Protein AF-A0A0M9WUF1-F1 (afdb_monomer)

Foldseek 3Di:
DLCQQAVCQQVPVDHDPVRDVVNCCVPPVPAAAPDDRDDSTRGDGPVSVVVVVVVVVVVVVVVVVVVD

Sequence (68 aa):
MQLLNWWMPYLTGKYLKQFPKTLYETHFKNTLKLLPPIKDHIIPDLQHNVLQIISLITFILSALVLIT

Structure (mmCIF, N/CA/C/O backbone):
data_AF-A0A0M9WUF1-F1
#
_entry.id   AF-A0A0M9WUF1-F1
#
loop_
_atom_site.group_PDB
_atom_site.id
_atom_site.type_symbol
_atom_site.label_atom_id
_atom_site.label_alt_id
_atom_site.label_comp_id
_atom_site.label_asym_id
_atom_site.label_entity_id
_atom_site.label_seq_id
_atom_site.pdbx_PDB_ins_code
_atom_site.Cartn_x
_atom_site.Cartn_y
_atom_site.Cartn_z
_atom_site.occupancy
_atom_site.B_iso_or_equiv
_atom_site.auth_seq_id
_atom_site.auth_comp_id
_atom_site.auth_asym_id
_atom_site.auth_atom_id
_atom_site.pdbx_PDB_model_num
ATOM 1 N N . MET A 1 1 ? 4.953 -6.703 1.784 1.00 67.25 1 MET A N 1
ATOM 2 C CA . MET A 1 1 ? 3.997 -6.506 2.901 1.00 67.25 1 MET A CA 1
ATOM 3 C C . MET A 1 1 ? 3.044 -5.326 2.700 1.00 67.25 1 MET A C 1
ATOM 5 O O . MET A 1 1 ? 1.910 -5.440 3.137 1.00 67.25 1 MET A O 1
ATOM 9 N N . GLN A 1 2 ? 3.426 -4.228 2.022 1.00 73.31 2 GLN A N 1
ATOM 10 C CA . GLN A 1 2 ? 2.514 -3.085 1.818 1.00 73.31 2 GLN A CA 1
ATOM 11 C C . GLN A 1 2 ? 1.208 -3.448 1.092 1.00 73.31 2 GLN A C 1
ATOM 13 O O . GLN A 1 2 ? 0.130 -3.089 1.552 1.00 73.31 2 GLN A O 1
ATOM 18 N N . LEU A 1 3 ? 1.293 -4.224 0.008 1.00 78.50 3 LEU A N 1
ATOM 19 C CA . LEU A 1 3 ? 0.118 -4.709 -0.725 1.00 78.50 3 LEU A CA 1
ATOM 20 C C . LEU A 1 3 ? -0.863 -5.483 0.171 1.00 78.50 3 LEU A C 1
ATOM 22 O O . LEU A 1 3 ? -2.057 -5.223 0.143 1.00 78.50 3 LEU A O 1
ATOM 26 N N . LEU A 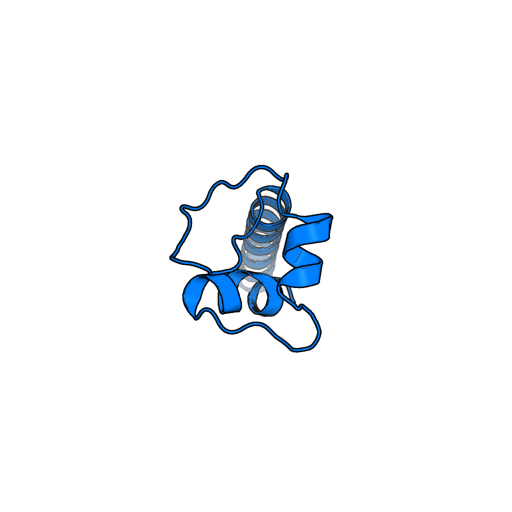1 4 ? -0.368 -6.390 1.013 1.00 81.69 4 LEU A N 1
ATOM 27 C CA . LEU A 1 4 ? -1.221 -7.224 1.865 1.00 81.69 4 LEU A CA 1
ATOM 28 C C . LEU A 1 4 ? -1.742 -6.496 3.112 1.00 81.69 4 LEU A C 1
ATOM 30 O O . LEU A 1 4 ? -2.837 -6.795 3.575 1.00 81.69 4 LEU A O 1
ATOM 34 N N . ASN A 1 5 ? -0.982 -5.543 3.651 1.00 82.19 5 ASN A N 1
ATOM 35 C CA . ASN A 1 5 ? -1.365 -4.827 4.870 1.00 82.19 5 ASN A CA 1
ATOM 36 C C . ASN A 1 5 ? -2.243 -3.603 4.592 1.00 82.19 5 AS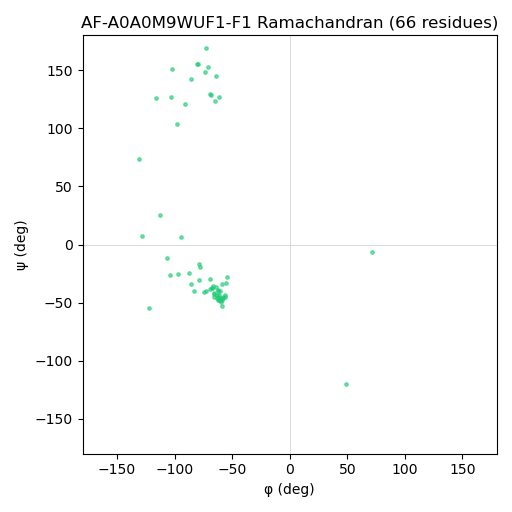N A C 1
ATOM 38 O O . ASN A 1 5 ? -2.988 -3.191 5.473 1.00 82.19 5 ASN A O 1
ATOM 42 N N . TRP A 1 6 ? -2.164 -3.032 3.386 1.00 84.69 6 TRP A N 1
ATOM 43 C CA . TRP A 1 6 ? -2.830 -1.773 3.047 1.00 84.69 6 TRP A CA 1
ATOM 44 C C . TRP A 1 6 ? -3.785 -1.915 1.869 1.00 84.69 6 TRP A C 1
ATOM 46 O O . TRP A 1 6 ? -4.966 -1.618 2.001 1.00 84.69 6 TRP A O 1
ATOM 56 N N . TRP A 1 7 ? -3.311 -2.426 0.732 1.00 85.12 7 TRP A N 1
ATOM 57 C CA . TRP A 1 7 ? -4.136 -2.521 -0.477 1.00 85.12 7 TRP A CA 1
ATOM 58 C C . TRP A 1 7 ? -5.184 -3.634 -0.401 1.00 85.12 7 TRP A C 1
ATOM 60 O O . TRP A 1 7 ? -6.331 -3.423 -0.783 1.00 85.12 7 TRP A O 1
ATOM 70 N N . MET A 1 8 ? -4.830 -4.801 0.141 1.00 87.50 8 MET A N 1
ATOM 71 C CA . MET A 1 8 ? -5.762 -5.910 0.355 1.00 87.50 8 MET A CA 1
ATOM 72 C C . MET A 1 8 ? -6.940 -5.498 1.257 1.00 87.50 8 MET A C 1
ATOM 74 O O . MET A 1 8 ? -8.079 -5.656 0.813 1.00 87.50 8 MET A O 1
ATOM 78 N N . PRO A 1 9 ? -6.740 -4.928 2.463 1.00 86.88 9 PRO A N 1
ATOM 79 C CA . PRO A 1 9 ? -7.860 -4.479 3.285 1.00 86.88 9 PRO A CA 1
ATOM 80 C C . PRO A 1 9 ? -8.587 -3.267 2.702 1.00 86.88 9 PRO A C 1
ATOM 82 O O . PRO A 1 9 ? -9.796 -3.179 2.882 1.00 86.88 9 PRO A O 1
ATOM 85 N N . TYR A 1 10 ? -7.913 -2.383 1.962 1.00 86.12 10 TYR A N 1
ATOM 86 C CA . TYR A 1 10 ? -8.576 -1.278 1.265 1.00 86.12 10 TYR A CA 1
ATOM 87 C C . TYR A 1 10 ? -9.560 -1.766 0.192 1.00 86.12 10 TYR A C 1
ATOM 89 O O . TYR A 1 10 ? -10.687 -1.279 0.111 1.00 86.12 10 TYR A O 1
ATOM 97 N N . LEU A 1 11 ? -9.172 -2.766 -0.604 1.00 86.00 11 LEU A N 1
ATOM 98 C CA . LEU A 1 11 ? -9.998 -3.291 -1.696 1.00 86.00 11 LEU A CA 1
ATOM 99 C C . LEU A 1 11 ? -11.034 -4.316 -1.219 1.00 86.00 11 LEU A C 1
ATOM 101 O O . LEU A 1 11 ? -12.167 -4.322 -1.694 1.00 86.00 11 LEU A O 1
ATOM 105 N N . THR A 1 12 ? -10.657 -5.190 -0.285 1.00 86.38 12 THR A N 1
ATOM 106 C CA . THR A 1 12 ? -11.481 -6.347 0.115 1.00 86.38 12 THR A CA 1
ATOM 107 C C . THR A 1 12 ? -12.141 -6.199 1.483 1.00 86.38 12 THR A C 1
ATOM 109 O O . THR A 1 12 ? -12.971 -7.031 1.844 1.00 86.38 12 THR A O 1
ATOM 112 N N . GLY A 1 13 ? -11.746 -5.203 2.280 1.00 83.88 13 GLY A N 1
ATOM 113 C CA . GLY A 1 13 ? -12.161 -5.064 3.680 1.00 83.88 13 GLY A CA 1
ATOM 114 C C . GLY A 1 13 ? -11.538 -6.096 4.629 1.00 83.88 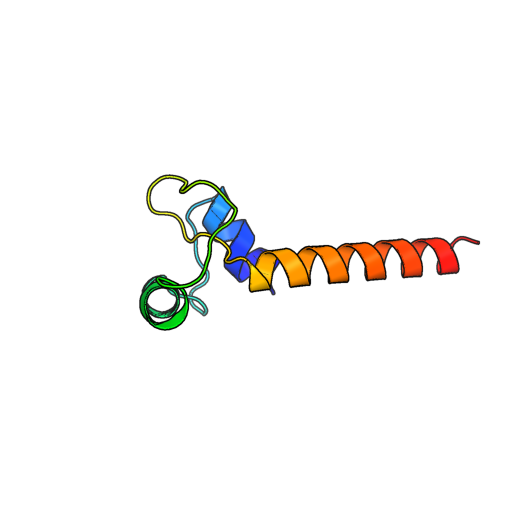13 GLY A C 1
ATOM 115 O O . GLY A 1 13 ? -11.712 -5.996 5.842 1.00 83.88 13 GLY A O 1
ATOM 116 N N . LYS A 1 14 ? -10.796 -7.088 4.113 1.00 83.69 14 LYS A N 1
ATOM 117 C CA . LYS A 1 14 ? -10.161 -8.140 4.914 1.00 83.69 14 LYS A CA 1
ATOM 118 C C . LYS A 1 14 ? -8.753 -7.725 5.316 1.00 83.69 14 LYS A C 1
ATOM 120 O O . LYS A 1 14 ? -7.898 -7.497 4.465 1.00 83.69 14 LYS A O 1
ATOM 125 N N . TYR A 1 15 ? -8.508 -7.678 6.618 1.00 82.69 15 TYR A N 1
ATOM 126 C CA . TYR A 1 15 ? -7.201 -7.388 7.197 1.00 82.69 15 TYR A CA 1
ATOM 127 C C . TYR A 1 15 ? -6.520 -8.666 7.692 1.00 82.69 15 TYR A C 1
ATOM 129 O O . TYR A 1 15 ? -7.167 -9.642 8.080 1.00 82.69 15 TYR A O 1
ATOM 137 N N . LEU A 1 16 ? -5.190 -8.668 7.671 1.00 80.75 16 LEU A N 1
ATOM 138 C CA . LEU A 1 16 ? -4.399 -9.757 8.23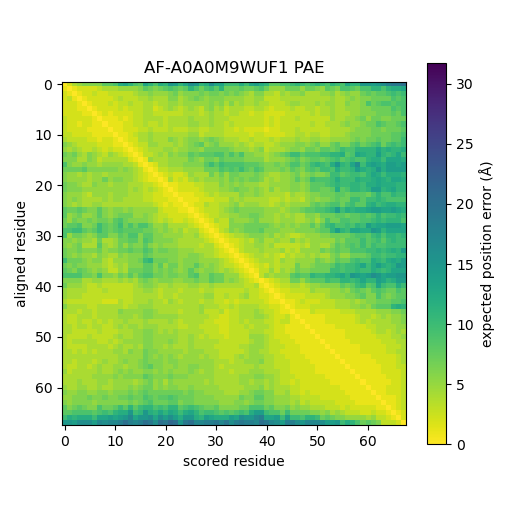4 1.00 80.75 16 LEU A CA 1
ATOM 139 C C . LEU A 1 16 ? -4.435 -9.697 9.764 1.00 80.75 16 LEU A C 1
ATOM 141 O O . LEU A 1 16 ? -4.449 -8.615 10.346 1.00 80.75 16 LEU A O 1
ATOM 145 N N . LYS A 1 17 ? -4.360 -10.856 10.435 1.00 75.50 17 LYS A N 1
ATOM 146 C CA . LYS A 1 17 ? -4.285 -10.926 11.912 1.00 75.50 17 LYS A CA 1
ATOM 147 C C . LYS A 1 17 ? -3.132 -10.094 12.494 1.00 75.50 17 LYS A C 1
ATOM 149 O O . LYS A 1 17 ? -3.231 -9.624 13.618 1.00 75.50 17 LYS A O 1
ATOM 154 N N . GLN A 1 18 ? -2.059 -9.916 11.725 1.00 77.50 18 GLN A N 1
ATOM 155 C CA . GLN A 1 18 ? -0.873 -9.144 12.102 1.00 77.50 18 GLN A CA 1
ATOM 156 C C . GLN A 1 18 ? -1.065 -7.624 11.977 1.00 77.50 18 GLN A C 1
ATOM 158 O O . GLN A 1 18 ? -0.277 -6.869 12.536 1.00 77.50 18 GLN A O 1
ATOM 163 N N . PHE A 1 19 ? -2.093 -7.169 11.255 1.00 78.88 19 PHE A N 1
ATOM 164 C CA . PHE A 1 19 ? -2.394 -5.752 11.060 1.00 78.88 19 PHE A CA 1
ATOM 165 C C . PHE A 1 19 ? -3.881 -5.482 11.342 1.00 78.88 19 PHE A C 1
ATOM 167 O O . PHE A 1 19 ? -4.680 -5.329 10.416 1.00 78.88 19 PHE A O 1
ATOM 174 N N . PRO A 1 20 ? -4.289 -5.496 12.624 1.00 81.12 20 PRO A N 1
ATOM 175 C CA . PRO A 1 20 ? -5.676 -5.267 13.001 1.00 81.12 20 PRO A CA 1
ATOM 176 C C . PRO A 1 20 ? -6.075 -3.802 12.796 1.00 81.12 20 PRO A C 1
ATOM 178 O O . PRO A 1 20 ? -5.261 -2.885 12.924 1.00 81.12 20 PRO A O 1
ATOM 181 N N . LYS A 1 21 ? -7.370 -3.574 12.558 1.00 79.81 21 LYS A N 1
ATOM 182 C CA . LYS A 1 21 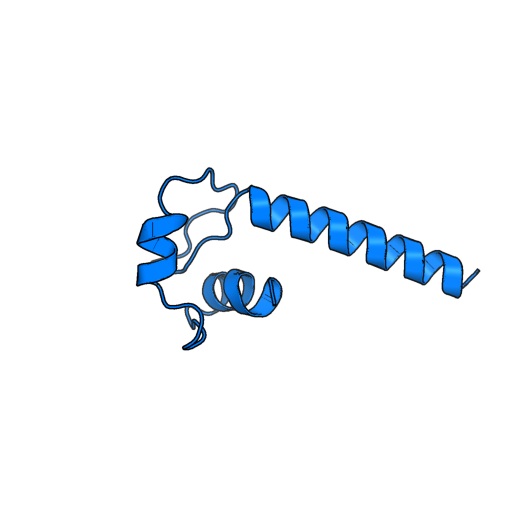? -7.948 -2.232 12.381 1.00 79.81 21 LYS A CA 1
ATOM 183 C C . LYS A 1 21 ? -7.663 -1.288 13.559 1.00 79.81 21 LYS A C 1
ATOM 185 O O . LYS A 1 21 ? -7.444 -0.105 13.342 1.00 79.81 21 LYS A O 1
ATOM 190 N N . THR A 1 22 ? -7.579 -1.801 14.784 1.00 83.56 22 THR A N 1
ATOM 191 C CA . THR A 1 22 ? -7.232 -1.005 15.976 1.00 83.56 22 THR A CA 1
ATOM 192 C C . THR A 1 22 ? -5.835 -0.392 15.890 1.00 83.56 22 THR A C 1
ATOM 194 O O . THR A 1 22 ? -5.641 0.759 16.263 1.00 83.56 22 THR A O 1
ATOM 197 N N . LEU A 1 23 ? -4.859 -1.126 15.349 1.00 83.00 23 LEU A N 1
ATOM 198 C CA . LEU A 1 23 ? -3.497 -0.630 15.151 1.00 83.00 23 LEU A CA 1
ATOM 199 C C . LE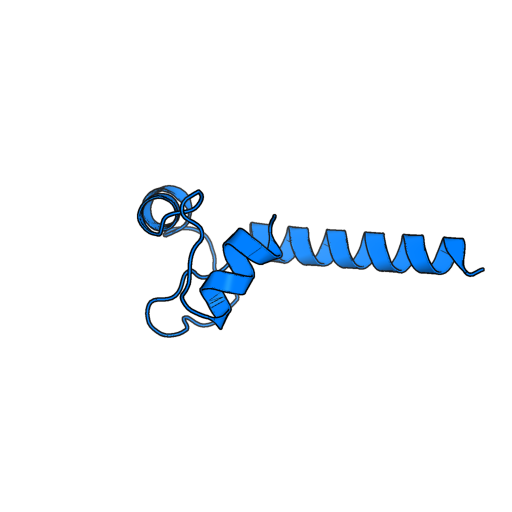U A 1 23 ? -3.469 0.447 14.060 1.00 83.00 23 LEU A C 1
ATOM 201 O O . LEU A 1 23 ? -2.796 1.468 14.210 1.00 83.00 23 LEU A O 1
ATOM 205 N N . TYR A 1 24 ? -4.271 0.261 13.007 1.00 82.44 24 TYR A N 1
ATOM 206 C CA . TYR A 1 24 ? -4.507 1.297 12.006 1.00 82.44 24 TYR A CA 1
ATOM 207 C C . TYR A 1 24 ? -5.106 2.572 12.621 1.00 82.44 24 TYR A C 1
ATOM 209 O O . TYR A 1 24 ? -4.606 3.670 12.382 1.00 82.44 24 TYR A O 1
ATOM 217 N N . GLU A 1 25 ? -6.140 2.442 13.451 1.00 82.94 25 GLU A N 1
ATOM 218 C CA . GLU A 1 25 ? -6.821 3.586 14.061 1.00 82.94 25 GLU A CA 1
ATOM 219 C C . GLU A 1 25 ? -5.940 4.362 15.048 1.00 82.94 25 GLU A C 1
ATOM 221 O O . GLU A 1 25 ? -6.014 5.589 15.096 1.00 82.94 25 GLU A O 1
ATOM 226 N N . THR A 1 26 ? -5.075 3.683 15.799 1.00 84.25 26 THR A N 1
ATOM 227 C CA . THR A 1 26 ? -4.189 4.345 16.768 1.00 84.25 26 THR A CA 1
ATOM 228 C C . THR A 1 26 ? -3.061 5.121 16.090 1.00 84.25 26 THR A C 1
ATOM 230 O O . THR A 1 26 ? -2.727 6.222 16.522 1.00 84.25 26 THR A O 1
ATOM 233 N N . HIS A 1 27 ? -2.471 4.574 15.024 1.00 81.56 27 HIS A N 1
ATOM 234 C CA . HIS A 1 27 ? -1.245 5.130 14.437 1.00 81.56 27 HIS A CA 1
ATOM 235 C C . HIS A 1 27 ? -1.466 5.902 13.132 1.00 81.56 27 HIS A C 1
ATOM 237 O O . HIS A 1 27 ? -0.694 6.803 12.814 1.00 81.56 27 HIS A O 1
ATOM 243 N N . PHE A 1 28 ? -2.519 5.580 12.380 1.00 81.50 28 PHE A N 1
ATOM 244 C CA . PHE A 1 28 ? -2.703 6.041 11.000 1.00 81.50 28 PHE A CA 1
ATOM 245 C C . PHE A 1 28 ? -4.077 6.684 10.754 1.00 81.50 28 PHE A C 1
ATOM 247 O O . PHE A 1 28 ? -4.424 7.036 9.628 1.00 81.50 28 PHE A O 1
ATOM 254 N N . LYS A 1 29 ? -4.889 6.896 11.797 1.00 76.44 29 LYS A N 1
ATOM 255 C CA . LYS A 1 29 ? -6.175 7.598 11.653 1.00 76.44 29 LYS A CA 1
ATOM 256 C C . LYS A 1 29 ? -6.003 9.070 11.292 1.00 76.44 29 LYS A C 1
ATOM 258 O O . LYS A 1 29 ? -6.787 9.565 10.484 1.00 76.44 29 LYS A O 1
ATOM 263 N N . ASN A 1 30 ? -4.986 9.726 11.850 1.00 80.31 30 ASN A N 1
ATOM 264 C CA . ASN A 1 30 ? -4.734 11.163 11.695 1.00 80.31 30 ASN A CA 1
ATOM 265 C C . ASN A 1 30 ? -3.748 11.503 10.566 1.00 80.31 30 ASN A C 1
ATOM 267 O O . ASN A 1 30 ? -3.352 12.656 10.425 1.00 80.31 30 ASN A O 1
ATOM 271 N N . THR A 1 31 ? -3.322 10.521 9.772 1.00 84.94 31 THR A N 1
ATOM 272 C CA . THR A 1 31 ? -2.447 10.769 8.625 1.00 84.94 31 THR A CA 1
ATOM 273 C C . THR A 1 31 ? -3.243 11.259 7.421 1.00 84.94 31 THR A C 1
ATOM 275 O O . THR A 1 31 ? -4.446 11.008 7.284 1.00 84.94 31 THR A O 1
ATOM 278 N N . LEU A 1 32 ? -2.557 11.978 6.531 1.00 84.44 32 LEU A N 1
ATOM 279 C CA . LEU A 1 32 ? -3.154 12.481 5.301 1.00 84.44 32 LEU A CA 1
ATOM 280 C C . LEU A 1 32 ? -3.449 11.307 4.361 1.00 84.44 32 LEU A C 1
ATOM 282 O O . LEU A 1 32 ? -2.583 10.467 4.116 1.00 84.44 32 LEU A O 1
ATOM 286 N N . LYS A 1 33 ? -4.679 11.239 3.851 1.00 85.44 33 LYS A N 1
ATOM 287 C CA . LYS A 1 33 ? -5.163 10.158 2.983 1.00 85.44 33 LYS A CA 1
ATOM 288 C C . LYS A 1 33 ? -5.488 10.748 1.619 1.00 85.44 33 LYS A C 1
ATOM 290 O O . LYS A 1 33 ? -6.230 11.718 1.530 1.00 85.44 33 LYS A O 1
ATOM 295 N N . LEU A 1 34 ? -4.904 10.167 0.576 1.00 83.25 34 LEU A N 1
ATOM 296 C CA . LEU A 1 34 ? -5.154 10.554 -0.817 1.00 83.25 34 LEU A CA 1
ATOM 297 C C . LEU A 1 34 ? -6.374 9.837 -1.400 1.00 83.25 34 LEU A C 1
ATOM 299 O O . LEU A 1 34 ? -7.074 10.375 -2.251 1.00 83.25 34 LEU A O 1
ATOM 303 N N . LEU A 1 35 ? -6.592 8.598 -0.965 1.00 83.75 35 LEU A N 1
ATOM 304 C CA . LEU A 1 35 ? -7.611 7.714 -1.508 1.00 83.75 35 LEU A CA 1
ATOM 305 C C . LEU A 1 35 ? -8.967 7.962 -0.830 1.00 83.75 35 LEU A C 1
ATOM 307 O O . LEU A 1 35 ? -9.002 8.196 0.384 1.00 83.75 35 LEU A O 1
ATOM 311 N N . PRO A 1 36 ? -10.084 7.890 -1.579 1.00 83.62 36 PRO A N 1
ATOM 312 C CA . PRO A 1 36 ? -11.409 8.036 -0.996 1.00 83.62 36 PRO A CA 1
ATOM 313 C C . PRO A 1 36 ? -11.703 6.891 -0.012 1.00 83.62 36 PRO A C 1
ATOM 315 O O . PRO A 1 36 ? -11.285 5.753 -0.236 1.00 83.62 36 PRO A O 1
ATOM 318 N N . PRO A 1 37 ? -12.441 7.158 1.077 1.00 83.12 37 PRO A N 1
ATOM 319 C CA . PRO A 1 37 ? -12.853 6.110 1.999 1.00 83.12 37 PRO A CA 1
ATOM 320 C C . PRO A 1 37 ? -13.799 5.121 1.308 1.00 83.12 37 PRO A C 1
ATOM 322 O O . PRO A 1 37 ? -14.856 5.503 0.807 1.00 83.12 37 PRO A O 1
ATOM 325 N N . ILE A 1 38 ? -13.443 3.834 1.310 1.00 85.19 38 ILE A N 1
ATOM 326 C CA . ILE A 1 38 ? -14.329 2.756 0.857 1.00 85.19 38 ILE A CA 1
ATOM 327 C C . ILE A 1 38 ? -14.978 2.134 2.089 1.00 85.19 38 ILE A C 1
ATOM 329 O O . ILE A 1 38 ? -14.348 1.357 2.803 1.00 85.19 38 ILE A O 1
ATOM 333 N N . LYS A 1 39 ? -16.253 2.460 2.330 1.00 83.00 39 LYS A N 1
ATOM 334 C CA . LYS A 1 39 ? -17.031 1.945 3.470 1.00 83.00 39 LYS A CA 1
ATOM 335 C C . LYS A 1 39 ? -16.242 2.085 4.782 1.00 83.00 39 LYS A C 1
ATOM 337 O O . LYS A 1 39 ? -15.875 3.190 5.158 1.00 83.00 39 LYS A O 1
ATOM 342 N N . ASP A 1 40 ? -15.981 0.964 5.446 1.00 81.50 40 ASP A N 1
ATOM 343 C CA . ASP A 1 40 ? -15.298 0.884 6.734 1.00 81.50 40 ASP A CA 1
ATOM 344 C C . ASP A 1 40 ? -13.919 0.203 6.611 1.00 81.50 40 ASP A C 1
ATOM 346 O O . ASP A 1 40 ? -13.419 -0.442 7.541 1.00 81.50 40 ASP A O 1
ATOM 350 N N . HIS A 1 41 ? -13.341 0.283 5.406 1.00 86.88 41 HIS A N 1
ATOM 351 C CA . HIS A 1 41 ? -12.061 -0.319 5.060 1.00 86.88 41 HIS A CA 1
ATOM 352 C C . HIS A 1 41 ? -10.889 0.536 5.553 1.00 86.88 41 HIS A C 1
ATOM 354 O O . HIS A 1 41 ? -10.982 1.754 5.708 1.00 86.88 41 HIS A O 1
ATOM 360 N N . ILE A 1 42 ? -9.747 -0.121 5.754 1.00 85.56 42 ILE A N 1
ATOM 361 C CA . ILE A 1 42 ? -8.480 0.546 6.058 1.00 85.56 42 ILE A CA 1
ATOM 362 C C . ILE A 1 42 ? -8.022 1.314 4.818 1.00 8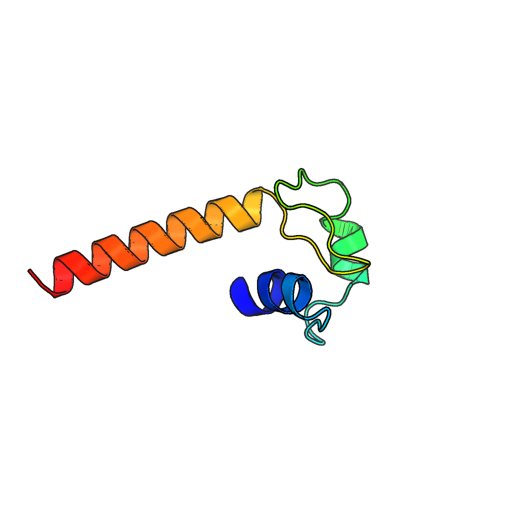5.56 42 ILE A C 1
ATOM 364 O O . ILE A 1 42 ? -7.952 0.743 3.732 1.00 85.56 42 ILE A O 1
ATOM 368 N N . ILE A 1 43 ? -7.693 2.596 4.980 1.00 87.12 43 ILE A N 1
ATOM 369 C CA . ILE A 1 43 ? -7.263 3.462 3.876 1.00 87.12 43 ILE A CA 1
ATOM 370 C C . ILE A 1 43 ? -5.744 3.638 3.947 1.00 87.12 43 ILE A C 1
ATOM 372 O O . ILE A 1 43 ? -5.252 4.059 5.000 1.00 87.12 43 ILE A O 1
ATOM 376 N N . PRO A 1 44 ? -5.006 3.374 2.854 1.00 86.25 44 PRO A N 1
ATOM 377 C CA . PRO A 1 44 ? -3.581 3.656 2.782 1.00 86.25 44 PRO A CA 1
ATOM 378 C C . PRO A 1 44 ? -3.325 5.150 2.954 1.00 86.25 44 PRO A C 1
ATOM 380 O O . PRO A 1 44 ? -3.890 5.977 2.231 1.00 86.25 44 PRO A O 1
ATOM 383 N N . ASP A 1 45 ? -2.459 5.500 3.898 1.00 87.88 45 ASP A N 1
ATOM 384 C CA . ASP A 1 45 ? -2.023 6.880 4.074 1.00 87.88 45 ASP A CA 1
ATOM 385 C C . ASP A 1 45 ? -1.068 7.334 2.961 1.00 87.88 45 ASP A C 1
ATOM 387 O O . ASP A 1 45 ? -0.592 6.551 2.129 1.00 87.88 45 ASP A O 1
ATOM 391 N N . LEU A 1 46 ? -0.807 8.639 2.927 1.00 87.00 46 LEU A N 1
ATOM 392 C CA . LEU A 1 46 ? 0.060 9.264 1.939 1.00 87.00 46 LEU A CA 1
ATOM 393 C C . LEU A 1 46 ? 1.462 8.645 1.930 1.00 87.00 46 LEU A C 1
ATOM 395 O O . LEU A 1 46 ? 1.986 8.371 0.853 1.00 87.00 46 LEU A O 1
ATOM 399 N N . GLN A 1 47 ? 2.056 8.388 3.097 1.00 87.12 47 GLN A N 1
ATOM 400 C CA . GLN A 1 47 ? 3.408 7.837 3.188 1.00 87.12 47 GLN A CA 1
ATOM 401 C C . GLN A 1 47 ? 3.472 6.457 2.529 1.00 87.12 47 GLN A C 1
ATOM 403 O O . GLN 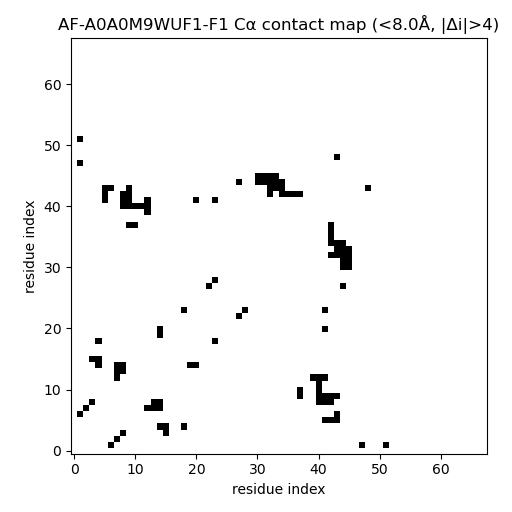A 1 47 ? 4.384 6.187 1.746 1.00 87.12 47 GLN A O 1
ATOM 408 N N . HIS A 1 48 ? 2.481 5.602 2.779 1.00 88.31 48 HIS A N 1
ATOM 409 C CA . HIS A 1 48 ? 2.430 4.276 2.171 1.00 88.31 48 HIS A CA 1
ATOM 410 C C . HIS A 1 48 ? 2.199 4.327 0.659 1.00 88.31 48 HIS A C 1
ATOM 412 O O . HIS A 1 48 ? 2.825 3.551 -0.064 1.00 88.31 48 HIS A O 1
ATOM 418 N N . ASN A 1 49 ? 1.377 5.260 0.171 1.00 88.75 49 ASN A N 1
ATOM 419 C CA . ASN A 1 49 ? 1.201 5.482 -1.267 1.00 88.75 49 ASN A CA 1
ATOM 420 C C . ASN A 1 49 ? 2.498 5.951 -1.940 1.00 88.75 49 ASN A C 1
ATOM 422 O O . ASN A 1 49 ? 2.889 5.398 -2.967 1.00 88.75 49 ASN A O 1
ATOM 426 N N . VAL A 1 50 ? 3.199 6.921 -1.347 1.00 91.00 50 VAL A N 1
ATOM 427 C CA . VAL A 1 50 ? 4.483 7.418 -1.867 1.00 91.00 50 VAL A CA 1
ATOM 428 C C . VAL A 1 50 ? 5.516 6.293 -1.915 1.00 91.00 50 VAL A C 1
ATOM 430 O O . VAL A 1 50 ? 6.170 6.097 -2.938 1.00 91.00 50 VAL A O 1
ATOM 433 N N . LEU A 1 51 ? 5.622 5.502 -0.845 1.00 90.94 51 LEU A N 1
ATOM 434 C CA . LEU A 1 51 ? 6.572 4.393 -0.784 1.00 90.94 51 LEU A CA 1
ATOM 435 C C . LEU A 1 51 ? 6.255 3.303 -1.821 1.00 90.94 51 LEU A C 1
ATOM 437 O O . LEU A 1 51 ? 7.173 2.744 -2.424 1.00 90.94 51 LEU A O 1
ATOM 441 N N . GLN A 1 52 ? 4.970 3.046 -2.080 1.00 89.31 52 GLN A N 1
ATOM 442 C CA . GLN A 1 52 ? 4.534 2.116 -3.120 1.00 89.31 52 GLN A CA 1
ATOM 443 C C . GLN A 1 52 ? 4.909 2.627 -4.518 1.00 89.31 52 GLN A C 1
ATOM 445 O O . GLN A 1 52 ? 5.394 1.844 -5.332 1.00 89.31 52 GLN A O 1
ATOM 450 N N . ILE A 1 53 ? 4.728 3.924 -4.792 1.00 91.00 53 ILE A N 1
ATOM 451 C CA . ILE A 1 53 ? 5.099 4.540 -6.077 1.00 91.00 53 ILE A CA 1
ATOM 452 C C . ILE A 1 53 ? 6.608 4.437 -6.303 1.00 91.00 53 ILE A C 1
ATOM 454 O O . ILE A 1 53 ? 7.031 3.982 -7.363 1.00 91.00 53 ILE A O 1
ATOM 458 N N . ILE A 1 54 ? 7.420 4.795 -5.304 1.00 94.19 54 ILE A N 1
ATOM 459 C CA . ILE A 1 54 ? 8.884 4.706 -5.406 1.00 94.19 54 ILE A CA 1
ATOM 460 C C . ILE A 1 54 ? 9.305 3.255 -5.650 1.00 94.19 54 ILE A C 1
ATOM 462 O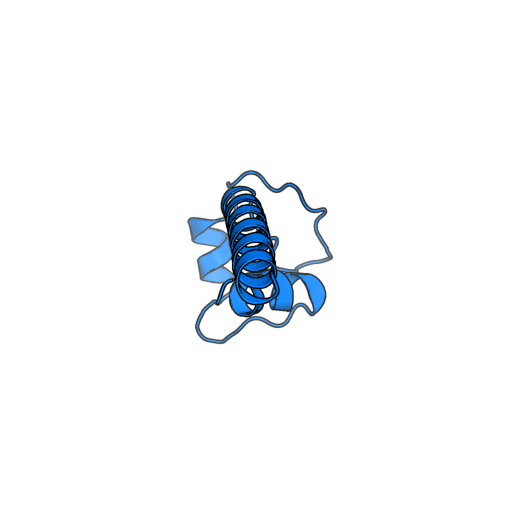 O . ILE A 1 54 ? 10.073 2.990 -6.569 1.00 94.19 54 ILE A O 1
ATOM 466 N N . SER A 1 55 ? 8.746 2.310 -4.890 1.00 92.44 55 SER A N 1
ATOM 467 C CA . SER A 1 55 ? 9.047 0.882 -5.052 1.00 92.44 55 SER A CA 1
ATOM 468 C C . SER A 1 55 ? 8.682 0.369 -6.448 1.00 92.44 55 SER A C 1
ATOM 470 O O . SER A 1 55 ? 9.433 -0.409 -7.030 1.00 92.44 55 SER A O 1
ATOM 472 N N . LEU A 1 56 ? 7.549 0.817 -7.003 1.00 92.38 56 LEU A N 1
ATOM 473 C CA . LEU A 1 56 ? 7.118 0.466 -8.356 1.00 92.38 56 LEU A CA 1
ATOM 474 C C . LEU A 1 56 ? 8.079 1.031 -9.409 1.00 92.38 56 LEU A C 1
ATOM 476 O O . LEU A 1 56 ? 8.481 0.304 -10.312 1.00 92.38 56 LEU A O 1
ATOM 480 N N . ILE A 1 57 ? 8.478 2.299 -9.274 1.00 95.94 57 ILE A N 1
ATOM 481 C CA . ILE A 1 57 ? 9.449 2.939 -10.171 1.00 95.94 57 ILE A CA 1
ATOM 482 C C . ILE A 1 57 ? 10.779 2.188 -10.123 1.00 95.94 57 ILE A C 1
ATOM 484 O O . ILE A 1 57 ? 11.304 1.820 -11.170 1.00 95.94 57 ILE A O 1
ATOM 488 N N . THR A 1 58 ? 11.303 1.910 -8.926 1.00 95.62 58 THR A N 1
ATOM 489 C CA . THR A 1 58 ? 12.546 1.148 -8.762 1.00 95.62 58 THR A CA 1
ATOM 490 C C . THR A 1 58 ? 12.434 -0.224 -9.412 1.00 95.62 58 THR A C 1
ATOM 492 O O . THR A 1 58 ? 13.319 -0.599 -10.171 1.00 95.62 58 THR A O 1
ATOM 495 N N . PHE A 1 59 ? 11.334 -0.945 -9.187 1.00 94.25 59 PHE A N 1
ATOM 496 C CA . PHE A 1 59 ? 11.112 -2.250 -9.804 1.00 94.25 59 PHE A CA 1
ATOM 497 C C . PHE A 1 59 ? 11.092 -2.177 -11.337 1.00 94.25 59 PHE A C 1
ATOM 499 O O . PHE A 1 59 ? 11.767 -2.971 -11.987 1.00 94.25 59 PHE A O 1
ATOM 506 N N . ILE A 1 60 ? 10.369 -1.212 -11.916 1.00 95.81 60 ILE A N 1
ATOM 507 C CA . ILE A 1 60 ? 10.297 -1.021 -13.372 1.00 95.81 60 ILE A CA 1
ATOM 508 C C . ILE A 1 60 ? 11.681 -0.700 -13.940 1.00 95.81 60 ILE A C 1
ATOM 510 O O . ILE A 1 60 ? 12.097 -1.325 -14.910 1.00 95.81 60 ILE A O 1
ATOM 514 N N . LEU A 1 61 ? 12.412 0.234 -13.328 1.00 96.44 61 LEU A N 1
ATOM 515 C CA . LEU A 1 61 ? 13.758 0.599 -13.772 1.00 96.44 61 LEU A CA 1
ATOM 516 C C . LEU A 1 61 ? 14.722 -0.588 -13.681 1.00 96.44 61 LEU A C 1
ATOM 518 O O . LEU A 1 61 ? 15.450 -0.852 -14.633 1.00 96.44 61 LEU A O 1
ATOM 522 N N . SER A 1 62 ? 14.699 -1.338 -12.576 1.00 95.25 62 SER A N 1
ATOM 523 C CA . SER A 1 62 ? 15.514 -2.546 -12.423 1.00 95.25 62 SER A CA 1
ATOM 524 C C . SER A 1 62 ? 15.158 -3.618 -13.452 1.00 95.25 62 SER A C 1
ATOM 526 O O . SER A 1 62 ? 16.058 -4.253 -13.991 1.00 95.25 62 SER A O 1
ATOM 528 N N . ALA A 1 63 ? 13.871 -3.807 -13.751 1.00 95.50 63 ALA A N 1
ATOM 529 C CA . ALA A 1 63 ? 13.431 -4.761 -14.763 1.00 95.50 63 ALA A CA 1
ATOM 530 C C . ALA A 1 63 ? 13.886 -4.346 -16.169 1.00 95.50 63 ALA A C 1
ATOM 532 O O . ALA A 1 63 ? 14.359 -5.190 -16.920 1.00 95.50 63 ALA A O 1
ATOM 533 N N . LEU A 1 64 ? 13.797 -3.054 -16.505 1.00 96.44 64 LEU A N 1
ATOM 534 C CA . LEU A 1 64 ? 14.268 -2.525 -17.786 1.00 96.44 64 LEU A CA 1
ATOM 535 C C . LEU A 1 64 ? 15.769 -2.751 -17.967 1.00 96.44 64 LEU A C 1
ATOM 537 O O . LEU A 1 64 ? 16.163 -3.284 -18.996 1.00 96.44 64 LEU A O 1
ATOM 541 N N . VAL A 1 65 ? 16.575 -2.430 -16.948 1.00 96.19 65 VAL A N 1
ATOM 542 C CA . VAL A 1 65 ? 18.032 -2.662 -16.960 1.00 96.19 65 VAL A CA 1
ATOM 543 C C . VAL A 1 65 ? 18.376 -4.136 -17.162 1.00 96.19 65 VAL A C 1
ATOM 545 O O . VAL A 1 65 ? 19.389 -4.444 -17.769 1.00 96.19 65 VAL A O 1
ATOM 548 N N . LEU A 1 66 ? 17.558 -5.055 -16.647 1.00 92.44 66 LEU A N 1
ATOM 549 C CA . LEU A 1 66 ? 17.810 -6.490 -16.781 1.00 92.44 66 LEU A CA 1
ATOM 550 C C . LEU A 1 66 ? 17.445 -7.041 -18.171 1.00 92.44 66 LEU A C 1
ATOM 552 O O . LEU A 1 66 ? 17.873 -8.138 -18.520 1.00 92.44 66 LEU A O 1
ATOM 556 N N . ILE A 1 67 ? 16.606 -6.319 -18.918 1.00 91.50 67 ILE A N 1
ATOM 557 C CA . ILE A 1 67 ? 16.090 -6.719 -20.235 1.00 91.50 67 ILE A CA 1
ATOM 558 C C . ILE A 1 67 ? 16.901 -6.078 -21.378 1.00 91.50 67 ILE A C 1
ATOM 560 O O . ILE A 1 67 ? 16.924 -6.635 -22.476 1.00 91.50 67 ILE A O 1
ATOM 564 N N . THR A 1 68 ? 17.551 -4.935 -21.134 1.00 72.31 68 THR A N 1
ATOM 565 C CA . THR A 1 68 ? 18.474 -4.252 -22.065 1.00 72.31 68 THR A CA 1
ATOM 566 C C . THR A 1 68 ? 19.906 -4.732 -21.912 1.00 72.31 68 THR A C 1
ATOM 568 O O . THR A 1 68 ? 20.548 -4.985 -22.952 1.00 72.31 68 THR A O 1
#

Secondary structure (DSSP, 8-state):
-HIIIIIHHHHHSPPPTTS-HHHHHHHHTTS-B-SPP-TTPPPPBHHHHHHHHHHHHHHHHHHHHHH-

Radius of gyration: 14.1 Å; Cα contacts (8 Å, |Δi|>4): 58; chains: 1; bounding box: 36×23×39 Å

pLDDT: mean 85.7, std 6.16, range [67.25, 96.44]

Solvent-accessible surface area (backbone atoms only — not comparable to full-atom values): 4088 Å² total; per-residue (Å²): 108,64,58,59,70,29,51,38,10,38,76,69,59,53,62,46,91,92,52,44,69,68,61,45,54,75,74,51,60,87,50,62,60,82,63,81,84,51,87,93,32,54,71,54,35,45,69,58,50,52,52,48,52,52,52,50,52,52,50,52,53,54,50,49,64,74,74,108

Mean predicted aligned error: 5.35 Å